Protein AF-A0A9N9KJI6-F1 (afdb_monomer)

Solvent-accessible surface area (backbone atoms only — not comparable to full-atom values): 6816 Å² total; per-residue (Å²): 121,68,68,64,54,53,54,52,52,52,53,53,65,72,61,64,69,79,68,74,75,82,74,77,66,72,76,81,78,68,89,67,71,82,37,88,87,40,82,43,70,68,44,47,51,53,50,54,52,49,52,54,36,31,76,68,71,76,35,59,66,67,58,47,48,66,78,49,50,73,74,72,81,75,69,75,68,90,66,81,76,58,59,63,71,56,48,54,56,49,52,49,55,51,50,52,53,52,51,52,54,51,54,57,59,74,74,109

Radius of gyration: 29.63 Å; Cα contacts (8 Å, |Δi|>4): 32; chains: 1; bounding box: 56×56×82 Å

pLDDT: mean 72.95, std 16.24, range [42.81, 95.62]

Mean predicted aligned error: 18.54 Å

Sequence (108 aa):
ALVKKVTELESQMTKQTQVPALQTVEPVRQPRGPPLSLQTEEGMENYRLSQYLNNLDIFSTEDLERNYSIKPFQRSRPQRSNGSARIDRVEEVINENRNAMNQLTEEF

Organism: NCBI:txid1433469

Secondary structure (DSSP, 8-state):
-HHHHHHHHHHHHHT----------------PPSPTT--SHHHHHHHHHHHHHHHTTSS-HHHHHHHT--PPP-PPP-----HHHHHHHHHHHHHHHHHHHHHHHHT-

Structure (mmCIF, N/CA/C/O backbone):
data_AF-A0A9N9KJI6-F1
#
_entry.id   AF-A0A9N9KJI6-F1
#
loop_
_atom_site.group_PDB
_atom_site.id
_atom_site.type_symbol
_atom_site.label_atom_id
_atom_site.label_alt_id
_atom_site.label_comp_id
_atom_site.label_asym_id
_atom_site.label_entity_id
_atom_site.label_seq_id
_atom_site.pdbx_PDB_ins_code
_atom_site.Cartn_x
_atom_site.Cartn_y
_atom_site.Cartn_z
_atom_site.occupancy
_atom_site.B_iso_or_equiv
_atom_site.auth_seq_id
_atom_site.auth_comp_id
_atom_site.auth_asym_id
_atom_site.auth_atom_id
_atom_site.pdbx_PDB_model_num
ATOM 1 N N . ALA A 1 1 ? -39.189 -44.167 15.232 1.00 57.06 1 ALA A N 1
ATOM 2 C CA . ALA A 1 1 ? -39.276 -43.433 13.947 1.00 57.06 1 ALA A CA 1
ATOM 3 C C . ALA A 1 1 ? -38.829 -41.966 14.052 1.00 57.06 1 ALA A C 1
ATOM 5 O O . ALA A 1 1 ? -38.233 -41.472 13.105 1.00 57.06 1 ALA A O 1
ATOM 6 N N . LEU A 1 2 ? -39.055 -41.286 15.187 1.00 53.16 2 LEU A N 1
ATOM 7 C CA . LEU A 1 2 ? -38.774 -39.852 15.366 1.00 53.16 2 LEU A CA 1
ATOM 8 C C . LEU A 1 2 ? -37.271 -39.489 15.411 1.00 53.16 2 LEU A C 1
ATOM 10 O O . LEU A 1 2 ? -36.857 -38.503 14.817 1.00 53.16 2 LEU A O 1
ATOM 14 N N . VAL A 1 3 ? -36.433 -40.336 16.019 1.00 53.53 3 VAL A N 1
ATOM 15 C CA . VAL A 1 3 ? -34.985 -40.080 16.202 1.00 53.53 3 VAL A CA 1
ATOM 16 C C . VAL A 1 3 ? -34.202 -40.041 14.880 1.00 53.53 3 VAL A C 1
ATOM 18 O O . VAL A 1 3 ? -33.299 -39.225 14.718 1.00 53.53 3 VAL A O 1
ATOM 21 N N . LYS A 1 4 ? -34.586 -40.870 13.896 1.00 55.56 4 LYS A N 1
ATOM 22 C CA . LYS A 1 4 ? -33.968 -40.870 12.555 1.00 55.56 4 LYS A CA 1
ATOM 23 C C . LYS A 1 4 ? -34.264 -39.585 11.774 1.00 55.56 4 LYS A C 1
ATOM 25 O O . LYS A 1 4 ? -33.433 -39.141 10.998 1.00 55.56 4 LYS A O 1
ATOM 30 N N . LYS A 1 5 ? -35.433 -38.978 12.002 1.00 55.12 5 LYS A N 1
ATOM 31 C CA . LYS A 1 5 ? -35.846 -37.733 11.337 1.00 55.12 5 LYS A CA 1
ATOM 32 C C . LYS A 1 5 ? -35.086 -36.521 11.882 1.00 55.12 5 LYS A C 1
ATOM 34 O O . LYS A 1 5 ? -34.735 -35.649 11.100 1.00 55.12 5 LYS A O 1
ATOM 39 N N . VAL A 1 6 ? -34.803 -36.490 13.189 1.00 58.12 6 VAL A N 1
ATOM 40 C CA . VAL A 1 6 ? -34.022 -35.413 13.832 1.00 58.12 6 VAL A CA 1
ATOM 41 C C . VAL A 1 6 ? -32.568 -35.432 13.359 1.00 58.12 6 VAL A C 1
ATOM 43 O O . VAL A 1 6 ? -32.046 -34.407 12.940 1.00 58.12 6 VAL A O 1
ATOM 46 N N . THR A 1 7 ? -31.950 -36.613 13.322 1.00 59.16 7 THR A N 1
ATOM 47 C CA . THR A 1 7 ? -30.557 -36.771 12.864 1.00 59.16 7 THR A CA 1
ATOM 48 C C . THR A 1 7 ? -30.379 -36.479 11.372 1.00 59.16 7 THR A C 1
ATOM 50 O O . THR A 1 7 ? -29.343 -35.962 10.962 1.00 59.16 7 THR A O 1
ATOM 53 N N . GLU A 1 8 ? -31.393 -36.745 10.545 1.00 57.66 8 GLU A N 1
ATOM 54 C CA . GLU A 1 8 ? -31.384 -36.379 9.125 1.00 57.66 8 GLU A CA 1
ATOM 55 C C . GLU A 1 8 ? -31.527 -34.862 8.905 1.00 57.66 8 GLU A C 1
ATOM 57 O O . GLU A 1 8 ? -30.841 -34.305 8.048 1.00 57.66 8 GLU A O 1
ATOM 62 N N . LEU A 1 9 ? -32.341 -34.179 9.721 1.00 58.66 9 LEU A N 1
ATOM 63 C CA . LEU A 1 9 ? -32.481 -32.716 9.713 1.00 58.66 9 LEU A CA 1
ATOM 64 C C . LEU A 1 9 ? -31.195 -32.012 10.176 1.00 58.66 9 LEU A C 1
ATOM 66 O O . LEU A 1 9 ? -30.739 -31.074 9.522 1.00 58.66 9 LEU A O 1
ATOM 70 N N . GLU A 1 10 ? -30.558 -32.508 11.241 1.00 58.50 10 GLU A N 1
ATOM 71 C CA . GLU A 1 10 ? -29.244 -32.024 11.688 1.00 58.50 10 GLU A CA 1
ATOM 72 C C . GLU A 1 10 ? -28.164 -32.273 10.624 1.00 58.50 10 GLU A C 1
ATOM 74 O O . GLU A 1 10 ? -27.375 -31.378 10.303 1.00 58.50 10 GLU A O 1
ATOM 79 N N . SER A 1 11 ? -28.164 -33.452 9.988 1.00 58.44 11 SER A N 1
ATOM 80 C CA . SER A 1 11 ? -27.228 -33.765 8.901 1.00 58.44 11 SER A CA 1
ATOM 81 C C . SER A 1 11 ? -27.417 -32.855 7.680 1.00 58.44 11 SER A C 1
ATOM 83 O O . SER A 1 11 ? -26.431 -32.492 7.035 1.00 58.44 11 SER A O 1
ATOM 85 N N . GLN A 1 12 ? -28.650 -32.432 7.377 1.00 56.66 12 GLN A N 1
ATOM 86 C CA . GLN A 1 12 ? -28.928 -31.466 6.308 1.00 56.66 12 GLN A CA 1
ATOM 87 C C . GLN A 1 12 ? -28.466 -30.047 6.662 1.00 56.66 12 GLN A C 1
ATOM 89 O O . GLN A 1 12 ? -27.875 -29.383 5.811 1.00 56.66 12 GLN A O 1
ATOM 94 N N . MET A 1 13 ? -28.640 -29.604 7.911 1.00 55.00 13 MET A N 1
ATOM 95 C CA . MET A 1 13 ? -28.132 -28.300 8.355 1.00 55.00 13 MET A CA 1
ATOM 96 C C . MET A 1 13 ? -26.602 -28.227 8.367 1.00 55.00 13 MET A C 1
ATOM 98 O O . MET A 1 13 ? -26.032 -27.183 8.059 1.00 55.00 13 MET A O 1
ATOM 102 N N . THR A 1 14 ? -25.923 -29.344 8.638 1.00 49.91 14 THR A N 1
ATOM 103 C CA . THR A 1 14 ? -24.449 -29.381 8.661 1.00 49.91 14 THR A CA 1
ATOM 104 C C . THR A 1 14 ? -23.832 -29.407 7.253 1.00 49.91 14 THR A C 1
ATOM 106 O O . THR A 1 14 ? -22.646 -29.132 7.083 1.00 49.91 14 THR A O 1
ATOM 109 N N . LYS A 1 15 ? -24.629 -29.718 6.219 1.00 48.28 15 LYS A N 1
ATOM 110 C CA . LYS A 1 15 ? -24.213 -29.737 4.805 1.00 48.28 15 LYS A CA 1
ATOM 111 C C . LYS A 1 15 ? -24.529 -28.451 4.054 1.00 48.28 15 LYS A C 1
ATOM 113 O O . LYS A 1 15 ? -24.281 -28.398 2.850 1.00 48.28 15 LYS A O 1
ATOM 118 N N . GLN A 1 16 ? -25.015 -27.405 4.727 1.00 43.28 16 GLN A N 1
ATOM 119 C CA . GLN A 1 16 ? -24.967 -26.064 4.157 1.00 43.28 16 GLN A CA 1
ATOM 120 C C . GLN A 1 16 ? -23.509 -25.601 4.193 1.00 43.28 16 GLN A C 1
ATOM 122 O O . GLN A 1 16 ? -23.073 -24.824 5.038 1.00 43.28 16 GLN A O 1
ATOM 127 N N . THR A 1 17 ? -22.744 -26.192 3.276 1.00 46.22 17 THR A N 1
ATOM 128 C CA . THR A 1 17 ? -21.421 -25.806 2.845 1.00 46.22 17 THR A CA 1
ATOM 129 C C . THR A 1 17 ? -21.410 -24.297 2.779 1.00 46.22 17 THR A C 1
ATOM 131 O O . THR A 1 17 ? -22.038 -23.683 1.916 1.00 46.22 17 THR A O 1
ATOM 134 N N . GLN A 1 18 ? -20.706 -23.713 3.738 1.00 47.53 18 GLN A N 1
ATOM 135 C CA . GLN A 1 18 ? -20.206 -22.364 3.666 1.00 47.53 18 GLN A CA 1
ATOM 136 C C . GLN A 1 18 ? -19.294 -22.337 2.442 1.00 47.53 18 GLN A C 1
ATOM 138 O O . GLN A 1 18 ? -18.097 -22.580 2.541 1.00 47.53 18 GLN A O 1
ATOM 143 N N . VAL A 1 19 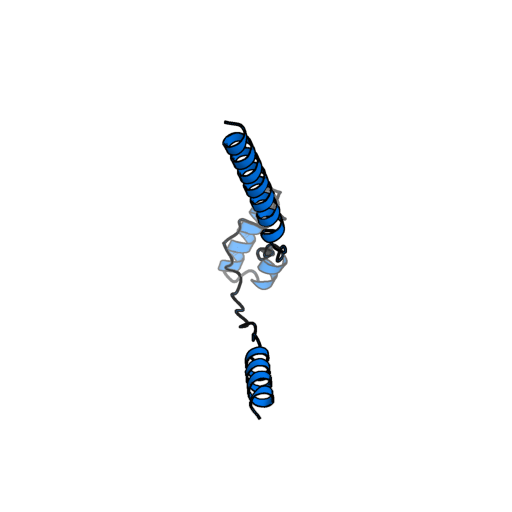? -19.888 -22.144 1.264 1.00 42.81 19 VAL A N 1
ATOM 144 C CA . VAL A 1 19 ? -19.171 -21.710 0.078 1.00 42.81 19 VAL A CA 1
ATOM 145 C C . VAL A 1 19 ? -18.587 -20.379 0.518 1.00 42.81 19 VAL A C 1
ATOM 147 O O . VAL A 1 19 ? -19.359 -19.447 0.770 1.00 42.81 19 VAL A O 1
ATOM 150 N N . PRO A 1 20 ? -17.262 -20.261 0.709 1.00 45.22 20 PRO A N 1
ATOM 151 C CA . PRO A 1 20 ? -16.684 -18.948 0.848 1.00 45.22 20 PRO A CA 1
ATOM 152 C C . PRO A 1 20 ? -16.993 -18.309 -0.494 1.00 45.22 20 PRO A C 1
ATOM 154 O O . PRO A 1 20 ? -16.466 -18.740 -1.520 1.00 45.22 20 PRO A O 1
ATOM 157 N N . ALA A 1 21 ? -17.930 -17.363 -0.514 1.00 51.78 21 ALA A N 1
ATOM 158 C CA . ALA A 1 21 ? -18.093 -16.518 -1.672 1.00 51.78 21 ALA A CA 1
ATOM 159 C C . ALA A 1 21 ? -16.690 -15.977 -1.941 1.00 51.78 21 ALA A C 1
ATOM 161 O O . ALA A 1 21 ? -16.119 -15.293 -1.086 1.00 51.78 21 ALA A O 1
ATOM 162 N N . LEU A 1 22 ? -16.106 -16.383 -3.070 1.00 47.53 22 LEU A N 1
ATOM 163 C CA . LEU A 1 22 ? -14.891 -15.813 -3.628 1.00 47.53 22 LEU A CA 1
ATOM 164 C C . LEU A 1 22 ? -15.239 -14.367 -3.975 1.00 47.53 22 LEU A C 1
ATOM 166 O O . LEU A 1 22 ? -15.434 -13.995 -5.125 1.00 47.53 22 LEU A O 1
ATOM 170 N N . GLN A 1 23 ? -15.384 -13.537 -2.947 1.00 55.50 23 GLN A N 1
ATOM 171 C CA . GLN A 1 23 ? -15.306 -12.108 -3.088 1.00 55.50 23 GLN A CA 1
ATOM 172 C C . GLN A 1 23 ? -13.821 -11.839 -3.289 1.00 55.50 23 GLN A C 1
ATOM 174 O O . GLN A 1 23 ? -13.090 -11.480 -2.362 1.00 55.50 23 GLN A O 1
ATOM 179 N N . THR A 1 24 ? -13.373 -12.067 -4.523 1.00 48.88 24 THR A N 1
ATOM 180 C CA . THR A 1 24 ? -12.199 -11.414 -5.090 1.00 48.88 24 THR A CA 1
ATOM 181 C C . THR A 1 24 ? -12.552 -9.933 -5.166 1.00 48.88 24 THR A C 1
ATOM 183 O O . THR A 1 24 ? -12.837 -9.386 -6.223 1.00 48.88 24 THR A O 1
ATOM 186 N N . VAL A 1 25 ? -12.650 -9.290 -4.001 1.00 57.06 25 VAL A N 1
ATOM 187 C CA . VAL A 1 25 ? -12.612 -7.841 -3.923 1.00 57.06 25 VAL A CA 1
ATOM 188 C C . VAL A 1 25 ? -11.171 -7.531 -4.253 1.00 57.06 25 VAL A C 1
ATOM 190 O O . VAL A 1 25 ? -10.281 -7.809 -3.442 1.00 57.06 25 VAL A O 1
ATOM 193 N N . GLU A 1 26 ? -10.933 -7.048 -5.471 1.00 59.19 26 GLU A N 1
ATOM 194 C CA . GLU A 1 26 ? -9.641 -6.469 -5.786 1.00 59.19 26 GLU A CA 1
ATOM 195 C C . GLU A 1 26 ? -9.335 -5.455 -4.684 1.00 59.19 26 GLU A C 1
ATOM 197 O O . GLU A 1 26 ? -10.175 -4.594 -4.391 1.00 59.19 26 GLU A O 1
ATOM 202 N N . PRO A 1 27 ? -8.197 -5.591 -3.985 1.00 59.16 27 PRO A N 1
ATOM 203 C CA . PRO A 1 27 ? -7.837 -4.624 -2.973 1.00 59.16 27 PRO A CA 1
ATOM 204 C C . PRO A 1 27 ? -7.832 -3.261 -3.654 1.00 59.16 27 PRO A C 1
ATOM 206 O O . PRO A 1 27 ? -7.079 -3.056 -4.605 1.00 59.16 27 PRO A O 1
ATOM 209 N N . VAL A 1 28 ? -8.702 -2.361 -3.185 1.00 55.41 28 VAL A N 1
ATOM 210 C CA . VAL A 1 28 ? -8.773 -0.982 -3.668 1.00 55.41 28 VAL A CA 1
ATOM 211 C C . VAL A 1 28 ? -7.353 -0.438 -3.626 1.00 55.41 28 VAL A C 1
ATOM 213 O O . VAL A 1 28 ? -6.776 -0.262 -2.547 1.00 55.41 28 VAL A O 1
ATOM 216 N N . ARG A 1 29 ? -6.758 -0.249 -4.810 1.00 63.09 29 ARG A N 1
ATOM 217 C CA . ARG A 1 29 ? -5.441 0.362 -4.957 1.00 63.09 29 ARG A CA 1
ATOM 218 C C . ARG A 1 29 ? -5.617 1.815 -4.533 1.00 63.09 29 ARG A C 1
ATOM 220 O O . ARG A 1 29 ? -5.949 2.666 -5.349 1.00 63.09 29 ARG A O 1
ATOM 227 N N . GLN A 1 30 ? -5.475 2.113 -3.241 1.00 56.94 30 GLN A N 1
ATOM 228 C CA . GLN A 1 30 ? -5.316 3.508 -2.849 1.00 56.94 30 GLN A CA 1
ATOM 229 C C . GLN A 1 30 ? -4.029 4.005 -3.518 1.00 56.94 30 GLN A C 1
ATOM 231 O O . GLN A 1 30 ? -3.044 3.255 -3.512 1.00 56.94 30 GLN A O 1
ATOM 236 N N . PRO A 1 31 ? -4.017 5.220 -4.095 1.00 50.31 31 PRO A N 1
ATOM 237 C CA . PRO A 1 31 ? -2.808 5.810 -4.643 1.00 50.31 31 PRO A CA 1
ATOM 238 C C . PRO A 1 31 ? -1.837 6.010 -3.482 1.00 50.31 31 PRO A C 1
ATOM 240 O O . PRO A 1 31 ? -1.902 6.983 -2.731 1.00 50.31 31 PRO A O 1
ATOM 243 N N . ARG A 1 32 ? -0.977 5.018 -3.264 1.00 57.12 32 ARG A N 1
ATOM 244 C CA . ARG A 1 32 ? 0.136 5.146 -2.342 1.00 57.12 32 ARG A CA 1
ATOM 245 C C . ARG A 1 32 ? 1.128 6.075 -3.021 1.00 57.12 32 ARG A C 1
ATOM 247 O O . ARG A 1 32 ? 1.310 6.009 -4.236 1.00 57.12 32 ARG A O 1
ATOM 254 N N . GLY A 1 33 ? 1.733 6.954 -2.227 1.00 56.72 33 GLY A N 1
ATOM 255 C CA . GLY A 1 33 ? 2.846 7.766 -2.690 1.00 56.72 33 GLY A CA 1
ATOM 256 C C . GLY A 1 33 ? 3.941 6.900 -3.327 1.00 56.72 33 GLY A C 1
ATOM 257 O O . GLY A 1 33 ? 3.890 5.668 -3.236 1.00 56.72 33 GLY A O 1
ATOM 258 N N . PRO A 1 34 ? 4.924 7.541 -3.965 1.00 59.59 34 PRO A N 1
ATOM 259 C CA . PRO A 1 34 ? 5.972 6.857 -4.709 1.00 59.59 34 PRO A CA 1
ATOM 260 C C . PRO A 1 34 ? 6.554 5.684 -3.894 1.00 59.59 34 PRO A C 1
ATOM 262 O O . PRO A 1 34 ? 6.666 5.804 -2.666 1.00 59.59 34 PRO A O 1
ATOM 265 N N . PRO A 1 35 ? 6.849 4.530 -4.522 1.00 63.88 35 PRO A N 1
ATOM 266 C CA . PRO A 1 35 ? 7.257 3.327 -3.807 1.00 63.88 35 PRO A CA 1
ATOM 267 C C . PRO A 1 35 ? 8.377 3.598 -2.802 1.00 63.88 35 PRO A C 1
ATOM 269 O O . PRO A 1 35 ? 9.263 4.414 -3.023 1.00 63.88 35 PRO A O 1
ATOM 272 N N . LEU A 1 36 ? 8.359 2.861 -1.689 1.00 57.47 36 LEU A N 1
ATOM 273 C CA . LEU A 1 36 ? 9.334 2.985 -0.595 1.00 57.47 36 LEU A CA 1
ATOM 274 C C . LEU A 1 36 ? 10.798 2.751 -1.020 1.00 57.47 36 LEU A C 1
ATOM 276 O O . LEU A 1 36 ? 11.689 2.993 -0.213 1.00 57.47 36 LEU A O 1
ATOM 280 N N . SER A 1 37 ? 11.052 2.280 -2.247 1.00 57.78 37 SER A N 1
ATOM 281 C CA . SER A 1 37 ? 12.384 2.236 -2.866 1.00 57.78 37 SER A CA 1
ATOM 282 C C . SER A 1 37 ? 12.932 3.625 -3.228 1.00 57.78 37 SER A C 1
ATOM 284 O O . SER A 1 37 ? 14.122 3.750 -3.491 1.00 57.78 37 SER A O 1
ATOM 286 N N . LEU A 1 38 ? 12.099 4.668 -3.195 1.00 64.00 38 LEU A N 1
ATOM 287 C CA . LEU A 1 38 ? 12.419 6.047 -3.574 1.00 64.00 38 LEU A CA 1
ATOM 288 C C . LEU A 1 38 ? 12.743 6.913 -2.352 1.00 64.00 38 LEU A C 1
ATOM 290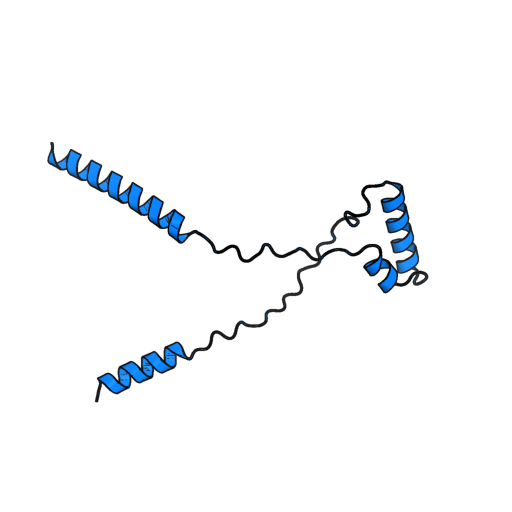 O O . LEU A 1 38 ? 12.265 8.036 -2.226 1.00 64.00 38 LEU A O 1
ATOM 294 N N . GLN A 1 39 ? 13.527 6.377 -1.412 1.00 67.44 39 GLN A N 1
ATOM 295 C CA . GLN A 1 39 ? 13.960 7.148 -0.237 1.00 67.44 39 GLN A CA 1
ATOM 296 C C . GLN A 1 39 ? 14.964 8.254 -0.593 1.00 67.44 39 GLN A C 1
ATOM 298 O O . GLN A 1 39 ? 15.216 9.130 0.229 1.00 67.44 39 GLN A O 1
ATOM 303 N N . THR A 1 40 ? 15.528 8.218 -1.804 1.00 80.56 40 THR A N 1
ATOM 304 C CA . THR A 1 40 ? 16.430 9.241 -2.334 1.00 80.56 40 THR A CA 1
ATOM 305 C C . THR A 1 40 ? 15.682 10.220 -3.238 1.00 80.56 40 THR A C 1
ATOM 307 O O . THR A 1 40 ? 14.742 9.848 -3.944 1.00 80.56 40 THR A O 1
ATOM 310 N N . GLU A 1 41 ? 16.124 11.478 -3.234 1.00 84.00 41 GLU A N 1
ATOM 311 C CA . GLU A 1 41 ? 15.589 12.545 -4.090 1.00 84.00 41 GLU A CA 1
ATOM 312 C C . GLU A 1 41 ? 15.692 12.182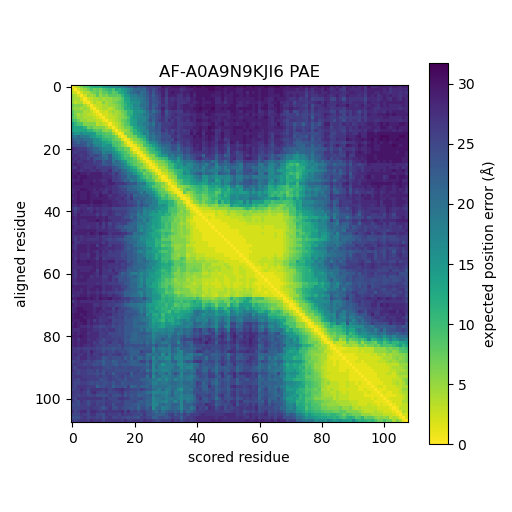 -5.578 1.00 84.00 41 GLU A C 1
ATOM 314 O O . GLU A 1 41 ? 14.694 12.215 -6.292 1.00 84.00 41 GLU A O 1
ATOM 319 N N . GLU A 1 42 ? 16.848 11.671 -6.006 1.00 85.19 42 GLU A N 1
ATOM 320 C CA . GLU A 1 42 ? 17.063 11.155 -7.363 1.00 85.19 42 GLU A CA 1
ATOM 321 C C . GLU A 1 42 ? 16.074 10.031 -7.730 1.00 85.19 42 GLU A C 1
ATOM 323 O O . GLU A 1 42 ? 15.535 9.988 -8.836 1.00 85.19 42 GLU A O 1
ATOM 328 N N . GLY A 1 43 ? 15.775 9.123 -6.793 1.00 83.94 43 GLY A N 1
ATOM 329 C CA . GLY A 1 43 ? 14.780 8.074 -7.008 1.00 83.94 43 GLY A CA 1
ATOM 330 C C . GLY A 1 43 ? 13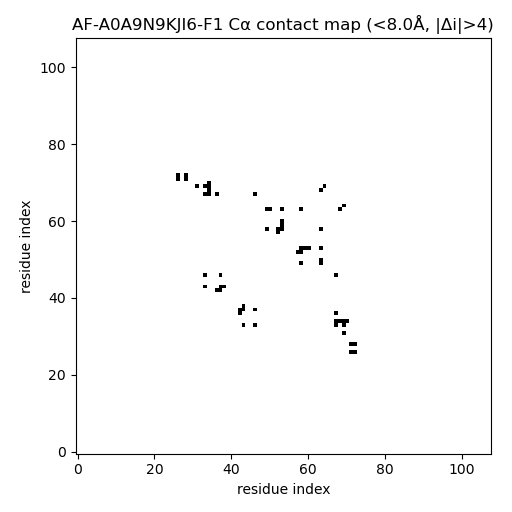.394 8.662 -7.279 1.00 83.94 43 GLY A C 1
ATOM 331 O O . GLY A 1 43 ? 12.724 8.272 -8.238 1.00 83.94 43 GLY A O 1
ATOM 332 N N . MET A 1 44 ? 12.983 9.641 -6.472 1.00 81.88 44 MET A N 1
ATOM 333 C CA . MET A 1 44 ? 11.712 10.350 -6.641 1.00 81.88 44 MET A CA 1
ATOM 334 C C . MET A 1 44 ? 11.612 11.085 -7.980 1.00 81.88 44 MET A C 1
ATOM 336 O O . MET A 1 44 ? 10.552 11.055 -8.614 1.00 81.88 44 MET A O 1
ATOM 340 N N . GLU A 1 45 ? 12.689 11.729 -8.420 1.00 88.06 45 GLU A N 1
ATOM 341 C CA . GLU A 1 45 ? 12.752 12.407 -9.717 1.00 88.06 45 GLU A CA 1
ATOM 342 C C . GLU A 1 45 ? 12.648 11.412 -10.873 1.00 88.06 45 GLU A C 1
ATOM 344 O O . GLU A 1 45 ? 11.803 11.584 -11.756 1.00 88.06 45 GLU A O 1
ATOM 349 N N . ASN A 1 46 ? 13.400 10.312 -10.817 1.00 88.00 46 ASN A N 1
ATOM 350 C CA . ASN A 1 46 ? 13.352 9.254 -11.825 1.00 88.00 46 ASN A CA 1
ATOM 351 C C . ASN A 1 46 ? 11.960 8.617 -11.933 1.00 88.00 46 ASN A C 1
ATOM 353 O O . ASN A 1 46 ? 11.480 8.356 -13.038 1.00 88.00 46 ASN A O 1
ATOM 357 N N . TYR A 1 47 ? 11.264 8.427 -10.808 1.00 86.56 47 TYR A N 1
ATOM 358 C CA . TYR A 1 47 ? 9.874 7.966 -10.809 1.00 86.56 47 TYR A CA 1
ATOM 359 C C . TYR A 1 47 ? 8.936 8.961 -11.499 1.00 86.56 47 TYR A C 1
ATOM 361 O O . TYR A 1 47 ? 8.135 8.569 -12.347 1.00 86.56 47 TYR A O 1
ATOM 369 N N . ARG A 1 48 ? 9.044 10.258 -11.179 1.00 88.50 48 ARG A N 1
ATOM 370 C CA . ARG A 1 48 ? 8.217 11.306 -11.803 1.00 88.50 48 ARG A CA 1
ATOM 371 C C . ARG A 1 48 ? 8.470 11.409 -13.308 1.00 88.50 48 ARG A C 1
ATOM 373 O O . ARG A 1 48 ? 7.508 11.523 -14.066 1.00 88.50 48 ARG A O 1
ATOM 380 N N . LEU A 1 49 ? 9.730 11.329 -13.734 1.00 91.50 49 LEU A N 1
ATOM 381 C CA . LEU A 1 49 ? 10.112 11.316 -15.147 1.00 91.50 49 LEU A CA 1
ATOM 382 C C . LEU A 1 49 ? 9.549 10.087 -15.864 1.00 91.50 49 LEU A C 1
ATOM 384 O O . LEU A 1 49 ? 8.922 10.227 -16.911 1.00 91.50 49 LEU A O 1
ATOM 388 N N . SER A 1 50 ? 9.689 8.901 -15.273 1.00 90.12 50 SER A N 1
ATOM 389 C CA . SER A 1 50 ? 9.174 7.655 -15.853 1.00 90.12 50 SER A CA 1
ATOM 390 C C . SER A 1 50 ? 7.647 7.668 -15.980 1.00 90.12 50 SER A C 1
ATOM 392 O O . SER A 1 50 ? 7.119 7.272 -17.014 1.00 90.12 50 SER A O 1
ATOM 394 N N . GLN A 1 51 ? 6.927 8.193 -14.979 1.00 88.69 51 GLN A N 1
ATOM 395 C CA . GLN A 1 51 ? 5.473 8.400 -15.047 1.00 88.69 51 GLN A CA 1
ATOM 396 C C . GLN A 1 51 ? 5.082 9.352 -16.186 1.00 88.69 51 GLN A C 1
ATOM 398 O O . GLN A 1 51 ? 4.126 9.088 -16.911 1.00 88.69 51 GLN A O 1
ATOM 403 N N . TYR A 1 52 ? 5.808 10.461 -16.352 1.00 92.62 52 TYR A N 1
ATOM 404 C CA . TYR A 1 52 ? 5.548 11.416 -17.429 1.00 92.62 52 TYR A CA 1
ATOM 405 C C . TYR A 1 52 ? 5.762 10.780 -18.808 1.00 92.62 52 TYR A C 1
ATOM 407 O O . TYR A 1 52 ? 4.893 10.888 -19.668 1.00 92.62 52 TYR A O 1
ATOM 415 N N . LEU A 1 53 ? 6.870 10.059 -18.996 1.00 93.44 53 LEU A N 1
ATOM 416 C CA . LEU A 1 53 ? 7.165 9.350 -20.244 1.00 93.44 53 LEU A CA 1
ATOM 417 C C . LEU A 1 53 ? 6.172 8.214 -20.521 1.00 93.44 53 LEU A C 1
ATOM 419 O O . LEU A 1 53 ? 5.816 7.985 -21.674 1.00 93.44 53 LEU A O 1
ATOM 423 N N . ASN A 1 54 ? 5.691 7.531 -19.481 1.00 92.31 54 ASN A N 1
ATOM 424 C CA . ASN A 1 54 ? 4.673 6.494 -19.616 1.00 92.31 54 ASN A CA 1
ATOM 425 C C . ASN A 1 54 ? 3.322 7.065 -20.058 1.00 92.31 54 ASN A C 1
ATOM 427 O O . ASN A 1 54 ? 2.690 6.511 -20.949 1.00 92.31 54 ASN A O 1
ATOM 431 N N . ASN A 1 55 ? 2.913 8.211 -19.509 1.00 91.12 55 ASN A N 1
ATOM 432 C CA . ASN A 1 55 ? 1.689 8.896 -19.934 1.00 91.12 55 ASN A CA 1
ATOM 433 C C . ASN A 1 55 ? 1.748 9.381 -21.392 1.00 91.12 55 ASN A C 1
ATOM 435 O O . ASN A 1 55 ? 0.708 9.609 -22.005 1.00 91.12 55 ASN A O 1
ATOM 439 N N . LEU A 1 56 ? 2.955 9.566 -21.930 1.00 95.31 56 LEU A N 1
ATOM 440 C CA . LEU A 1 56 ? 3.194 9.882 -23.338 1.00 95.31 56 LEU A CA 1
ATOM 441 C C . LEU A 1 56 ? 3.306 8.632 -24.225 1.00 95.31 56 LEU A C 1
ATOM 443 O O . LEU A 1 56 ? 3.586 8.774 -25.412 1.00 95.31 56 LEU A O 1
ATOM 447 N N . ASP A 1 57 ? 3.123 7.435 -23.662 1.00 92.00 57 ASP A N 1
ATOM 448 C CA . ASP A 1 57 ? 3.282 6.136 -24.334 1.00 92.00 57 ASP A CA 1
ATOM 449 C C . ASP A 1 57 ? 4.703 5.891 -24.888 1.00 92.00 57 ASP A C 1
ATOM 451 O O . ASP A 1 57 ? 4.935 5.067 -25.767 1.00 92.00 57 ASP A O 1
ATOM 455 N N . ILE A 1 58 ? 5.690 6.626 -24.365 1.00 93.94 58 ILE A N 1
ATOM 456 C CA . ILE A 1 58 ? 7.112 6.494 -24.725 1.00 93.94 58 ILE A CA 1
ATOM 457 C C . ILE A 1 58 ? 7.781 5.412 -23.870 1.00 93.94 58 ILE A C 1
ATOM 459 O O . ILE A 1 58 ? 8.748 4.777 -24.288 1.00 93.94 58 ILE A O 1
ATOM 463 N N . PHE A 1 59 ? 7.282 5.222 -22.650 1.00 90.38 59 PHE A N 1
ATOM 464 C CA . PHE A 1 59 ? 7.825 4.287 -21.675 1.00 90.38 59 PHE A CA 1
ATOM 465 C C . PHE A 1 59 ? 6.810 3.187 -21.371 1.00 90.38 59 PHE A C 1
ATOM 467 O O . PHE A 1 59 ? 5.639 3.484 -21.146 1.00 90.38 59 PHE A O 1
ATOM 474 N N . SER A 1 60 ? 7.254 1.928 -21.327 1.00 90.06 60 SER A N 1
ATOM 475 C CA . SER A 1 60 ? 6.373 0.781 -21.084 1.00 90.06 60 SER A CA 1
ATOM 476 C C . SER A 1 60 ? 5.726 0.843 -19.697 1.00 90.06 60 SER A C 1
ATOM 478 O O . SER A 1 60 ? 6.397 1.073 -18.686 1.00 90.06 60 SER A O 1
ATOM 480 N N . THR A 1 61 ? 4.416 0.593 -19.641 1.00 87.19 61 THR A N 1
ATOM 481 C CA . THR A 1 61 ? 3.665 0.453 -18.382 1.00 87.19 61 THR A CA 1
ATOM 482 C C . THR A 1 61 ? 4.187 -0.718 -17.554 1.00 87.19 61 THR A C 1
ATOM 484 O O . THR A 1 61 ? 4.269 -0.619 -16.332 1.00 87.19 61 THR A O 1
ATOM 487 N N . GLU A 1 62 ? 4.602 -1.801 -18.212 1.00 87.19 62 GLU A N 1
ATOM 488 C CA . GLU A 1 62 ? 5.154 -2.994 -17.568 1.00 87.19 62 GLU A CA 1
ATOM 489 C C . GLU A 1 62 ? 6.497 -2.687 -16.897 1.00 87.19 62 GLU A C 1
ATOM 491 O O . GLU A 1 62 ? 6.729 -3.079 -15.751 1.00 87.19 62 GLU A O 1
ATOM 496 N N . ASP A 1 63 ? 7.365 -1.927 -17.573 1.00 86.00 63 ASP A N 1
ATOM 497 C CA . ASP A 1 63 ? 8.651 -1.502 -17.012 1.00 86.00 63 ASP A CA 1
ATOM 498 C C . ASP A 1 63 ? 8.458 -0.532 -15.844 1.00 86.00 63 ASP A C 1
ATOM 500 O O . ASP A 1 63 ? 9.184 -0.598 -14.847 1.00 86.00 63 ASP A O 1
ATOM 504 N N . LEU A 1 64 ? 7.457 0.345 -15.928 1.00 86.31 64 LEU A N 1
ATOM 505 C CA . LEU A 1 64 ? 7.099 1.257 -14.848 1.00 86.31 64 LEU A CA 1
ATOM 506 C C . LEU A 1 64 ? 6.606 0.492 -13.616 1.00 86.31 64 LEU A C 1
ATOM 508 O O . LEU A 1 64 ? 7.131 0.697 -12.521 1.00 86.31 64 LEU A O 1
ATOM 512 N N . GLU A 1 65 ? 5.662 -0.437 -13.784 1.00 81.38 65 GLU A N 1
ATOM 513 C CA . GLU A 1 65 ? 5.151 -1.264 -12.686 1.00 81.38 65 GLU A CA 1
ATOM 514 C C . GLU A 1 65 ? 6.228 -2.192 -12.108 1.00 81.38 65 GLU A C 1
ATOM 516 O O . GLU A 1 65 ? 6.256 -2.424 -10.897 1.00 81.38 65 GLU A O 1
ATOM 521 N N . ARG A 1 66 ? 7.153 -2.697 -12.932 1.00 81.94 66 ARG A N 1
ATOM 522 C CA . ARG A 1 66 ? 8.262 -3.547 -12.477 1.00 81.94 66 ARG A CA 1
ATOM 523 C C . ARG A 1 66 ? 9.277 -2.771 -11.642 1.00 81.94 66 ARG A C 1
ATOM 525 O O . ARG A 1 66 ? 9.679 -3.244 -10.579 1.00 81.94 66 ARG A O 1
ATOM 532 N N . ASN A 1 67 ? 9.713 -1.607 -12.122 1.00 81.31 67 ASN A N 1
ATOM 533 C CA . ASN A 1 67 ? 10.754 -0.812 -11.462 1.00 81.31 67 ASN A CA 1
ATOM 534 C C . ASN A 1 67 ? 10.212 -0.027 -10.258 1.00 81.31 67 ASN A C 1
ATOM 536 O O . ASN A 1 67 ? 10.933 0.203 -9.285 1.00 81.31 67 ASN A O 1
ATOM 540 N N . TYR A 1 68 ? 8.928 0.328 -10.286 1.00 78.19 68 TYR A N 1
ATOM 541 C CA . TYR A 1 68 ? 8.264 1.134 -9.265 1.00 78.19 68 TYR A CA 1
ATOM 542 C C . TYR A 1 68 ? 7.054 0.411 -8.672 1.00 78.19 68 TYR A C 1
ATOM 544 O O . TYR A 1 68 ? 6.005 1.009 -8.434 1.00 78.19 68 TYR A O 1
ATOM 552 N N . SER A 1 69 ? 7.209 -0.889 -8.398 1.00 69.94 69 SER A N 1
ATOM 553 C CA . SER A 1 69 ? 6.113 -1.748 -7.952 1.00 69.94 69 SER A CA 1
ATOM 554 C C . SER A 1 69 ? 5.413 -1.184 -6.714 1.00 69.94 69 SER A C 1
ATOM 556 O O . SER A 1 69 ? 5.968 -1.164 -5.606 1.00 69.94 69 SER A O 1
ATOM 558 N N . ILE A 1 70 ? 4.161 -0.762 -6.886 1.00 66.75 70 ILE A N 1
ATOM 559 C CA . ILE A 1 70 ? 3.276 -0.432 -5.775 1.00 66.75 70 ILE A CA 1
ATOM 560 C C . ILE A 1 70 ? 2.827 -1.766 -5.195 1.00 66.75 70 ILE A C 1
ATOM 562 O O . ILE A 1 70 ? 1.945 -2.433 -5.732 1.00 66.75 70 ILE A O 1
ATOM 566 N N . LYS A 1 71 ? 3.458 -2.192 -4.096 1.00 64.50 71 LYS A N 1
ATOM 567 C CA . LYS A 1 71 ? 2.989 -3.382 -3.383 1.00 64.50 71 LYS A CA 1
ATOM 568 C C . LYS A 1 71 ? 1.523 -3.153 -2.994 1.00 64.50 71 LYS A C 1
ATOM 570 O O . LYS A 1 71 ? 1.247 -2.151 -2.322 1.00 64.50 71 LYS A O 1
ATOM 575 N N . PRO A 1 72 ? 0.594 -4.055 -3.365 1.00 62.38 72 PRO A N 1
ATOM 576 C CA . PRO A 1 72 ? -0.758 -3.985 -2.837 1.00 62.38 72 PRO A CA 1
ATOM 577 C C . PRO A 1 72 ? -0.675 -4.035 -1.312 1.00 62.38 72 PRO A C 1
ATOM 579 O O . PRO A 1 72 ? 0.251 -4.639 -0.756 1.00 62.38 72 PRO A O 1
ATOM 582 N N . PHE A 1 73 ? -1.616 -3.384 -0.623 1.00 60.94 73 PHE A N 1
A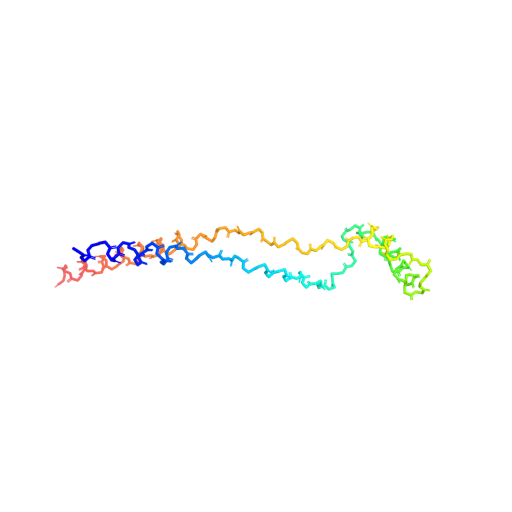TOM 583 C CA . PHE A 1 73 ? -1.682 -3.485 0.830 1.00 60.94 73 PHE A CA 1
ATOM 584 C C . PHE A 1 73 ? -1.679 -4.961 1.199 1.00 60.94 73 PHE A C 1
ATOM 586 O O . PHE A 1 73 ? -2.575 -5.716 0.815 1.00 60.94 73 PHE A O 1
ATOM 593 N N . GLN A 1 74 ? -0.647 -5.379 1.928 1.00 64.38 74 GLN A N 1
ATOM 594 C CA . GLN A 1 74 ? -0.666 -6.674 2.567 1.00 64.38 74 GLN A CA 1
ATOM 595 C C . GLN A 1 74 ? -1.826 -6.593 3.551 1.00 64.38 74 GLN A C 1
ATOM 597 O O . GLN A 1 74 ? -1.731 -5.887 4.557 1.00 64.38 74 GLN A O 1
ATOM 602 N N . ARG A 1 75 ? -2.955 -7.229 3.210 1.00 58.59 75 ARG A N 1
ATOM 603 C CA . ARG A 1 75 ? -4.086 -7.353 4.126 1.00 58.59 75 ARG A CA 1
ATOM 604 C C . ARG A 1 75 ? -3.483 -7.844 5.433 1.00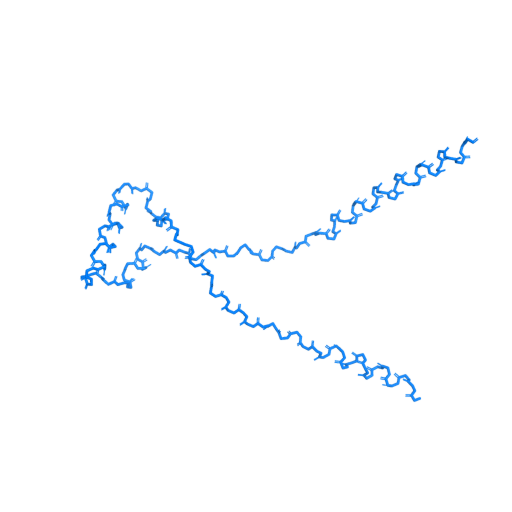 58.59 75 ARG A C 1
ATOM 606 O O . ARG A 1 75 ? -2.725 -8.822 5.416 1.00 58.59 75 ARG A O 1
ATOM 613 N N . SER A 1 76 ? -3.737 -7.124 6.525 1.00 61.22 76 SER A N 1
ATOM 614 C CA . SER A 1 76 ? -3.360 -7.608 7.846 1.00 61.22 76 SER A CA 1
ATOM 615 C C . SER A 1 76 ? -3.809 -9.062 7.905 1.00 61.22 76 SER A C 1
ATOM 617 O O . SER A 1 76 ? -4.944 -9.382 7.528 1.00 61.22 76 SER A O 1
ATOM 619 N N . ARG A 1 77 ? -2.867 -9.961 8.225 1.00 69.62 77 ARG A N 1
ATOM 620 C CA . ARG A 1 77 ? -3.161 -11.396 8.311 1.00 69.62 77 ARG A CA 1
ATOM 621 C C . ARG A 1 77 ? -4.450 -11.547 9.122 1.00 69.62 77 ARG A C 1
ATOM 623 O O . ARG A 1 77 ? -4.619 -10.753 10.048 1.00 69.62 77 ARG A O 1
ATOM 630 N N . PRO A 1 78 ? -5.331 -12.517 8.818 1.00 63.53 78 PRO A N 1
ATOM 631 C CA . PRO A 1 78 ? -6.463 -12.831 9.678 1.00 63.53 78 PRO A CA 1
ATOM 632 C C . PRO A 1 78 ? -5.918 -13.190 11.062 1.00 63.53 78 PRO A C 1
ATOM 634 O O . PRO A 1 78 ? -5.554 -14.329 11.347 1.00 63.53 78 PRO A O 1
ATOM 637 N N . GLN A 1 79 ? -5.739 -12.181 11.904 1.00 65.50 79 GLN A N 1
ATOM 638 C CA . GLN A 1 79 ? -5.291 -12.345 13.261 1.00 65.50 79 GLN A CA 1
ATOM 639 C C . GLN A 1 79 ? -6.505 -12.948 13.937 1.00 65.50 79 GLN A C 1
ATOM 641 O O . GLN A 1 79 ? -7.570 -12.328 13.946 1.00 65.50 79 GLN A O 1
ATOM 646 N N . ARG A 1 80 ? -6.386 -14.196 14.405 1.00 63.47 80 ARG A N 1
ATOM 647 C CA . ARG A 1 80 ? -7.443 -14.816 15.203 1.00 63.47 80 ARG A CA 1
ATOM 648 C C . ARG A 1 80 ? -7.779 -13.829 16.315 1.00 63.47 80 ARG A C 1
ATOM 650 O O . ARG A 1 80 ? -6.938 -13.543 17.165 1.00 63.47 80 ARG A O 1
ATOM 657 N N . SER A 1 81 ? -8.972 -13.250 16.229 1.00 69.69 81 SER A N 1
ATOM 658 C CA . SER A 1 81 ? -9.492 -12.343 17.238 1.00 69.69 81 SER A CA 1
ATOM 659 C C . SER A 1 81 ? -9.468 -13.092 18.567 1.00 69.69 81 SER A C 1
ATOM 661 O O . SER A 1 81 ? -10.118 -14.127 18.691 1.00 69.69 81 SER A O 1
ATOM 663 N N . ASN A 1 82 ? -8.711 -12.602 19.552 1.00 74.12 82 ASN A N 1
ATOM 664 C CA . ASN A 1 82 ? -8.741 -13.159 20.907 1.00 74.12 82 ASN A CA 1
ATOM 665 C C . ASN A 1 82 ? -9.924 -12.614 21.725 1.00 74.12 82 ASN A C 1
ATOM 667 O O . ASN A 1 82 ? -9.881 -12.657 22.952 1.00 74.12 82 ASN A O 1
ATOM 671 N N . GLY A 1 83 ? -10.951 -12.075 21.052 1.00 74.50 83 GLY A N 1
ATOM 672 C CA . GLY A 1 83 ? -12.106 -11.444 21.684 1.00 74.50 83 GLY A CA 1
ATOM 673 C C . GLY A 1 83 ? -12.704 -12.306 22.790 1.00 74.50 83 GLY A C 1
ATOM 674 O O . GLY A 1 83 ? -12.953 -11.778 23.864 1.00 74.50 83 GLY A O 1
ATOM 675 N N . SER A 1 84 ? -12.803 -13.624 22.581 1.00 77.25 84 SER A N 1
ATOM 676 C CA . SER A 1 84 ? -13.260 -14.573 23.605 1.00 77.25 84 SER A CA 1
ATOM 677 C C . SER A 1 84 ? -12.423 -14.501 24.884 1.00 77.25 84 SER A C 1
ATOM 679 O O . SER A 1 84 ? -12.960 -14.173 25.926 1.00 77.25 84 SER A O 1
ATOM 681 N N . ALA A 1 85 ? -11.095 -14.625 24.804 1.00 83.25 85 ALA A N 1
ATOM 682 C CA . ALA A 1 85 ? -10.234 -14.560 25.991 1.00 83.25 85 ALA A CA 1
ATOM 683 C C . ALA A 1 85 ? -10.272 -13.197 26.709 1.00 83.25 85 ALA A C 1
ATOM 685 O O . ALA A 1 85 ? -9.953 -13.107 27.894 1.00 83.25 85 ALA A O 1
ATOM 686 N N . ARG A 1 86 ? -10.610 -12.112 25.998 1.00 83.50 86 ARG A N 1
ATOM 687 C CA . ARG A 1 86 ? -10.824 -10.793 26.616 1.00 83.50 86 ARG A CA 1
ATOM 688 C C . ARG A 1 86 ? -12.176 -10.715 27.318 1.00 83.50 86 ARG A C 1
ATOM 690 O O . ARG A 1 86 ? -12.244 -10.091 28.369 1.00 83.50 86 ARG A O 1
ATOM 697 N N . ILE A 1 87 ? -13.211 -11.316 26.738 1.00 87.44 87 ILE A N 1
ATOM 698 C CA . ILE A 1 87 ? -14.562 -11.374 27.304 1.00 87.44 87 ILE A CA 1
ATOM 699 C C . ILE A 1 87 ? -14.566 -12.261 28.551 1.00 87.44 87 ILE A C 1
ATOM 701 O O . ILE A 1 87 ? -15.008 -11.792 29.593 1.00 87.44 87 ILE A O 1
ATOM 705 N N . ASP A 1 88 ? -13.957 -13.448 28.491 1.00 90.31 88 ASP A N 1
ATOM 706 C CA . ASP A 1 88 ? -13.882 -14.391 29.617 1.00 90.31 88 ASP A CA 1
ATOM 707 C C . ASP A 1 88 ? -13.262 -13.733 30.864 1.00 90.31 88 ASP A C 1
ATOM 709 O O . ASP A 1 88 ? -13.799 -13.822 31.964 1.00 90.31 88 ASP A O 1
ATOM 713 N N . ARG A 1 89 ? -12.169 -12.974 30.683 1.00 91.75 89 ARG A N 1
ATOM 714 C CA . ARG A 1 89 ? -11.516 -12.224 31.773 1.00 91.75 89 ARG A CA 1
ATOM 715 C C . ARG A 1 89 ? -12.399 -11.126 32.364 1.00 91.75 89 ARG A C 1
ATOM 717 O O . ARG A 1 89 ? -12.294 -10.824 33.545 1.00 91.75 89 ARG A O 1
ATOM 724 N N . VAL A 1 90 ? -13.215 -10.472 31.539 1.00 93.88 90 VAL A N 1
ATOM 725 C CA . VAL A 1 90 ? -14.122 -9.415 32.006 1.00 93.88 90 VAL A CA 1
ATOM 726 C C . VAL A 1 90 ? -15.299 -10.028 32.764 1.00 93.88 90 VAL A C 1
ATOM 728 O O . VAL A 1 90 ? -15.675 -9.504 33.808 1.00 93.88 90 VAL A O 1
ATOM 731 N N . GLU A 1 91 ? -15.849 -11.143 32.284 1.00 93.44 91 GLU A N 1
ATOM 732 C CA . GLU A 1 91 ? -16.919 -11.875 32.971 1.00 93.44 91 GLU A CA 1
ATOM 733 C C . GLU A 1 91 ? -16.469 -12.414 34.333 1.00 93.44 91 GLU A C 1
ATOM 735 O O . GLU A 1 91 ? -17.218 -12.299 35.304 1.00 93.44 91 GLU A O 1
ATOM 740 N N . GLU A 1 92 ? -15.242 -12.933 34.432 1.00 93.56 92 GLU A N 1
ATOM 741 C CA . GLU A 1 92 ? -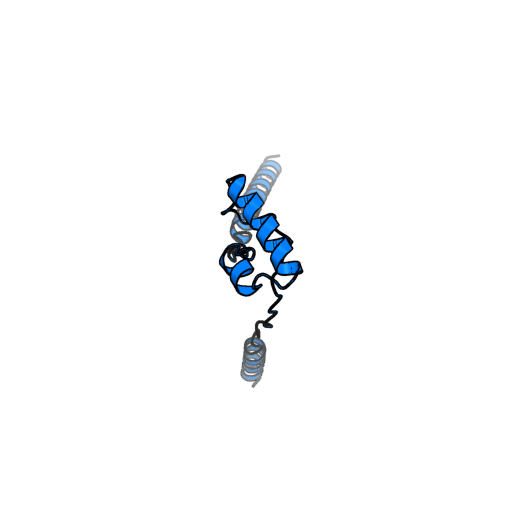14.642 -13.378 35.695 1.00 93.56 92 GLU A CA 1
ATOM 742 C C . GLU A 1 92 ? -14.594 -12.237 36.722 1.00 93.56 92 GLU A C 1
ATOM 744 O O . GLU A 1 92 ? -15.193 -12.349 37.791 1.00 93.56 92 GLU A O 1
ATOM 749 N N . VAL A 1 93 ? -14.014 -11.088 36.357 1.00 95.06 93 VAL A N 1
ATOM 750 C CA . VAL A 1 93 ? -13.925 -9.908 37.240 1.00 95.06 93 VAL A CA 1
ATOM 751 C C . VAL A 1 93 ? -15.308 -9.374 37.640 1.00 95.06 93 VAL A C 1
ATOM 753 O O . VAL A 1 93 ? -15.513 -8.929 38.772 1.00 95.06 93 VAL A O 1
ATOM 756 N N . ILE A 1 94 ? -16.288 -9.407 36.732 1.00 95.62 94 ILE A N 1
ATOM 757 C CA . ILE A 1 94 ? -17.668 -8.999 37.040 1.00 95.62 94 ILE A CA 1
ATOM 758 C C . ILE A 1 94 ? -18.303 -9.956 38.056 1.00 95.62 94 ILE A C 1
ATOM 760 O O . ILE A 1 94 ? -18.956 -9.501 38.999 1.00 95.62 94 ILE A O 1
ATOM 764 N N . ASN A 1 95 ? -18.111 -11.264 37.887 1.00 94.06 95 ASN A N 1
ATOM 765 C CA . ASN A 1 95 ? -18.655 -12.275 38.792 1.00 94.06 95 ASN A CA 1
ATOM 766 C C . ASN A 1 95 ? -17.991 -12.228 40.174 1.00 94.06 95 ASN A C 1
ATOM 768 O O . ASN A 1 95 ? -18.690 -12.332 41.182 1.00 94.06 95 ASN A O 1
ATOM 772 N N . GLU A 1 96 ? -16.679 -12.003 40.239 1.00 93.19 96 GLU A N 1
ATOM 773 C CA . GLU A 1 96 ? -15.954 -11.785 41.496 1.00 93.19 96 GLU A CA 1
ATOM 774 C C . GLU A 1 96 ? -16.511 -10.582 42.263 1.00 93.19 96 GLU A C 1
ATOM 776 O O . GLU A 1 96 ? -16.880 -10.709 43.433 1.00 93.19 96 GLU A O 1
ATOM 781 N N . ASN A 1 97 ? -16.669 -9.437 41.591 1.00 93.44 97 ASN A N 1
ATOM 782 C CA . ASN A 1 97 ? -17.250 -8.240 42.203 1.00 93.44 97 ASN A CA 1
ATOM 783 C C . ASN A 1 97 ? -18.687 -8.474 42.679 1.00 93.44 97 ASN A C 1
ATOM 785 O O . ASN A 1 97 ? -19.061 -8.043 43.770 1.00 93.44 97 ASN A O 1
ATOM 789 N N . ARG A 1 98 ? -19.500 -9.188 41.892 1.00 90.44 98 ARG A N 1
ATOM 790 C CA . ARG A 1 98 ? -20.870 -9.540 42.283 1.00 90.44 98 ARG A CA 1
ATOM 791 C C . ARG A 1 98 ? -20.890 -10.409 43.542 1.00 90.44 98 ARG A C 1
ATOM 793 O O . ARG A 1 98 ? -21.6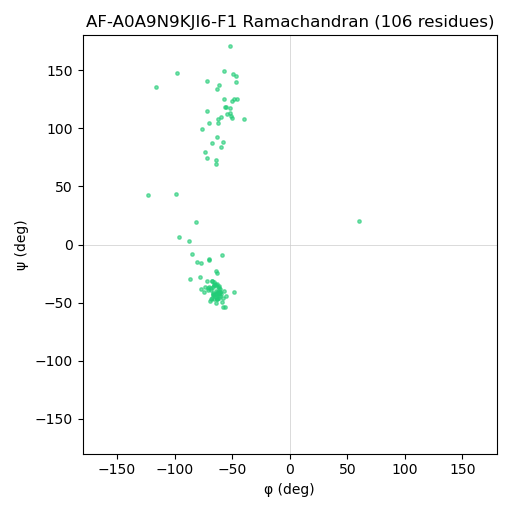98 -10.165 44.434 1.00 90.44 98 ARG A O 1
ATOM 800 N N . ASN A 1 99 ? -19.989 -11.383 43.638 1.00 92.31 99 ASN A N 1
ATOM 801 C CA . ASN A 1 99 ? -19.882 -12.255 44.805 1.00 92.31 99 ASN A CA 1
ATOM 802 C C . ASN A 1 99 ? -19.391 -11.509 46.052 1.00 92.31 99 ASN A C 1
ATOM 804 O O . ASN A 1 99 ? -19.879 -11.785 47.146 1.00 92.31 99 ASN A O 1
ATOM 808 N N . ALA A 1 100 ? -18.463 -10.561 45.903 1.00 91.69 100 ALA A N 1
ATOM 809 C CA . ALA A 1 100 ? -18.001 -9.716 47.005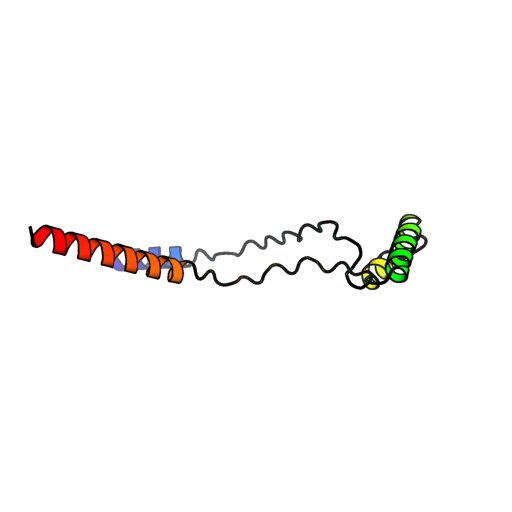 1.00 91.69 100 ALA A CA 1
ATOM 810 C C . ALA A 1 100 ? -19.128 -8.820 47.548 1.00 91.69 100 ALA A C 1
ATOM 812 O O . ALA A 1 100 ? -19.320 -8.726 48.757 1.00 91.69 100 ALA A O 1
ATOM 813 N N . MET A 1 101 ? -19.927 -8.223 46.658 1.00 89.00 101 MET A N 1
ATOM 814 C CA . MET A 1 101 ? -21.091 -7.414 47.040 1.00 89.00 101 MET A CA 1
ATOM 815 C C . MET A 1 101 ? -22.170 -8.235 47.752 1.00 89.00 101 MET A C 1
ATOM 817 O O . MET A 1 101 ? -22.756 -7.764 48.726 1.00 89.00 101 MET A O 1
ATOM 821 N N . ASN A 1 102 ? -22.422 -9.462 47.292 1.00 89.81 102 ASN A N 1
ATOM 822 C CA . ASN A 1 102 ? -23.376 -10.356 47.944 1.00 89.81 102 ASN A CA 1
ATOM 823 C C . ASN A 1 102 ? -22.906 -10.730 49.358 1.00 89.81 102 ASN A C 1
ATOM 825 O O . ASN A 1 102 ? -23.692 -10.635 50.287 1.00 89.81 102 ASN A O 1
ATOM 829 N N . GLN A 1 103 ? -21.626 -11.075 49.542 1.00 87.12 103 GLN A N 1
ATOM 830 C CA . GLN A 1 103 ? -21.064 -11.364 50.871 1.00 87.12 103 GLN A CA 1
ATOM 831 C C . GLN A 1 103 ? -21.177 -10.169 51.821 1.00 87.12 103 GLN A C 1
ATOM 833 O O . GLN A 1 103 ? -21.583 -10.340 52.962 1.00 87.12 103 GLN A O 1
ATOM 838 N N . LEU A 1 104 ? -20.892 -8.960 51.330 1.00 89.50 104 LEU A N 1
ATOM 839 C CA . LEU A 1 104 ? -21.049 -7.742 52.120 1.00 89.50 104 LEU A CA 1
ATOM 840 C C . LEU A 1 104 ? -22.509 -7.512 52.532 1.00 89.50 104 LEU A C 1
ATOM 842 O O . LEU A 1 104 ? -22.768 -7.030 53.623 1.00 89.50 104 LEU A O 1
ATOM 846 N N . THR A 1 105 ? -23.463 -7.853 51.664 1.00 84.19 105 THR A N 1
ATOM 847 C CA . THR A 1 105 ? -24.897 -7.683 51.944 1.00 84.19 105 THR A CA 1
ATOM 848 C C . THR A 1 105 ? -25.405 -8.691 52.977 1.00 84.19 105 THR A C 1
ATOM 850 O O . THR A 1 105 ? -26.310 -8.361 53.727 1.00 84.19 105 THR A O 1
ATOM 853 N N . GLU A 1 106 ? -24.828 -9.893 53.035 1.00 83.69 106 GLU A N 1
ATOM 854 C CA . GLU A 1 106 ? -25.173 -10.918 54.034 1.00 83.69 106 GLU A CA 1
ATOM 855 C C . GLU A 1 106 ? -24.495 -10.678 55.402 1.00 83.69 106 GLU A C 1
ATOM 857 O O . GLU A 1 106 ? -24.893 -11.277 56.399 1.00 83.69 106 GLU A O 1
ATOM 862 N N . GLU A 1 107 ? -23.469 -9.819 55.470 1.00 74.19 107 GLU A N 1
ATOM 863 C CA . GLU A 1 107 ? -22.794 -9.428 56.721 1.00 74.19 107 GLU A CA 1
ATOM 864 C C . GLU A 1 107 ? -23.476 -8.264 57.476 1.00 74.19 107 GLU A C 1
ATOM 866 O O . GLU A 1 107 ? -23.088 -7.980 58.614 1.00 74.19 107 GLU A O 1
ATOM 871 N N . PHE A 1 108 ? -24.488 -7.611 56.890 1.00 65.31 108 PHE A N 1
ATOM 872 C CA . PHE A 1 108 ? -25.267 -6.517 57.499 1.00 65.31 108 PHE A CA 1
ATOM 873 C C . PHE A 1 108 ? -26.742 -6.886 57.689 1.00 65.31 108 PHE A C 1
ATOM 875 O O . PHE A 1 108 ? -27.338 -6.364 58.661 1.00 65.31 108 PHE A O 1
#

Nearest PDB structures (foldseek):
  8kd5-assembly1_B  TM=7.499E-01  e=6.013E+00  Saccharomyces cerevisiae
  8iht-assembly1_K  TM=7.682E-01  e=7.416E+00  Saccharomyces cerevisiae

Foldseek 3Di:
DVVVVVVVVVVVVVPPPPPVPPPPVPQPPDPDPFAPVPPDPVSNVVLVVLVVCVVVVNHDPVVSCVVGPPPRPPPDPPDPPPVVVVVVVVVVVVVVVVVVVVVVVVVD